Protein AF-A0AAU0HHD1-F1 (afdb_monomer)

Nearest PDB structures (foldseek):
  8s1x-assembly1_B  TM=6.106E-01  e=3.703E+00  synthetic construct
  8utk-assembly1_B  TM=4.003E-01  e=5.999E+00  synthetic construct

Radius of gyration: 14.33 Å; Cα contacts (8 Å, |Δi|>4): 40; chains: 1; bounding box: 27×38×43 Å

Mean predicted aligned error: 6.72 Å

Foldseek 3Di:
DDQDDPVRLLVCLVVQLVPDPDPVSVVLSVVCNVQVPDPPDDDDPVSSVVSSVSSVVVVVVVVVVPPPPPDD

Secondary structure (DSSP, 8-state):
-PPPPHHHHHHHHHHHHHH--SHHHHHHHHHHHHHTTSTT----HHHHHHHHHHHHHHHHHTTTT-------

Sequence (72 aa):
MTERTLDELLYHMPTVQRHASNEWVRGFAASIVRQSRRRNWNPSDKQMGTMRRLVAELFTADKEEDEIILVE

pLDDT: mean 88.34, std 16.36, range [49.16, 98.62]

Solvent-accessible surface area (backbone atoms only — not comparable to full-atom values): 4460 Å² total; per-residue (Å²): 131,84,80,82,51,71,68,61,42,61,67,44,29,64,54,48,28,71,70,40,85,48,66,66,54,21,52,50,26,49,49,51,66,60,48,65,73,42,86,92,58,73,80,52,73,68,53,49,54,51,46,53,50,54,55,50,46,57,74,53,59,52,68,79,72,62,77,76,78,82,83,129

Structure (mmCIF, N/CA/C/O backbone):
data_AF-A0AAU0HHD1-F1
#
_entry.id   AF-A0AAU0HHD1-F1
#
loop_
_atom_site.group_PDB
_atom_site.id
_atom_site.type_symbol
_atom_site.label_atom_id
_atom_site.label_alt_id
_atom_site.label_comp_id
_atom_site.label_asym_id
_atom_site.label_entity_id
_atom_site.label_seq_id
_atom_site.pdbx_PDB_ins_code
_atom_site.Cartn_x
_atom_site.Cartn_y
_atom_site.Cartn_z
_atom_site.occupancy
_atom_site.B_iso_or_equiv
_atom_site.auth_seq_id
_atom_site.auth_comp_id
_atom_site.auth_asym_id
_atom_site.auth_atom_id
_atom_site.pdbx_PDB_model_num
ATOM 1 N N . MET A 1 1 ? -10.008 -3.618 -14.166 1.00 55.50 1 MET A N 1
ATOM 2 C CA . MET A 1 1 ? -9.648 -4.501 -13.036 1.00 55.50 1 MET A CA 1
ATOM 3 C C . MET A 1 1 ? -10.128 -3.841 -11.759 1.00 55.50 1 MET A C 1
ATOM 5 O O . MET A 1 1 ? -9.994 -2.628 -11.656 1.00 55.50 1 MET A O 1
ATOM 9 N N . THR A 1 2 ? -10.748 -4.590 -10.852 1.00 75.38 2 THR A N 1
ATOM 10 C CA . THR A 1 2 ? -11.186 -4.080 -9.544 1.00 75.38 2 THR A CA 1
ATOM 11 C C . THR A 1 2 ? -9.975 -3.627 -8.727 1.00 75.38 2 THR A C 1
ATOM 13 O O . THR A 1 2 ? -8.924 -4.266 -8.774 1.00 75.38 2 THR A O 1
ATOM 16 N N . GLU A 1 3 ? -10.088 -2.504 -8.016 1.00 83.75 3 GLU A N 1
ATOM 17 C CA . GLU A 1 3 ? -9.017 -2.051 -7.124 1.00 83.75 3 GLU A CA 1
ATOM 18 C C . GLU A 1 3 ? -8.830 -3.044 -5.969 1.00 83.75 3 GLU A C 1
ATOM 20 O O . GLU A 1 3 ? -9.814 -3.536 -5.418 1.00 83.75 3 GLU A O 1
ATOM 25 N N . ARG A 1 4 ? -7.574 -3.315 -5.582 1.00 90.62 4 ARG A N 1
ATOM 26 C CA . ARG A 1 4 ? -7.283 -4.163 -4.416 1.00 90.62 4 ARG A CA 1
ATOM 27 C C . ARG A 1 4 ? -7.857 -3.543 -3.141 1.00 90.62 4 ARG A C 1
ATOM 29 O O . ARG A 1 4 ? -7.705 -2.337 -2.897 1.00 90.62 4 ARG A O 1
ATOM 36 N N . THR A 1 5 ? -8.475 -4.393 -2.337 1.00 96.38 5 THR A N 1
ATOM 37 C CA . THR A 1 5 ? -9.013 -4.100 -1.006 1.00 96.38 5 THR A CA 1
ATOM 38 C C . THR A 1 5 ? -7.895 -3.804 -0.003 1.00 96.38 5 THR A C 1
ATOM 40 O O . THR A 1 5 ? -6.730 -4.136 -0.227 1.00 96.38 5 THR A O 1
ATOM 43 N N . LEU A 1 6 ? -8.234 -3.184 1.132 1.00 96.50 6 LEU A N 1
ATOM 44 C CA . LEU A 1 6 ? -7.256 -2.923 2.194 1.00 96.50 6 LEU A CA 1
ATOM 45 C C . LEU A 1 6 ? -6.613 -4.221 2.709 1.00 96.50 6 LEU A C 1
ATOM 47 O O . LEU A 1 6 ? -5.399 -4.254 2.890 1.00 96.50 6 LEU A O 1
ATOM 51 N N . ASP A 1 7 ? -7.398 -5.280 2.898 1.00 97.19 7 ASP A N 1
ATOM 52 C CA . ASP A 1 7 ? -6.905 -6.554 3.431 1.00 97.19 7 ASP A CA 1
ATOM 53 C C . ASP A 1 7 ? -5.892 -7.214 2.490 1.00 97.19 7 ASP A C 1
ATOM 55 O O . ASP A 1 7 ? -4.820 -7.631 2.932 1.00 97.19 7 ASP A O 1
ATOM 59 N N . GLU A 1 8 ? -6.167 -7.220 1.182 1.00 97.00 8 GLU A N 1
ATOM 60 C CA . GLU A 1 8 ? -5.220 -7.705 0.170 1.00 97.00 8 GLU A CA 1
ATOM 61 C C . GLU A 1 8 ? -3.926 -6.887 0.177 1.00 97.00 8 GLU A C 1
ATOM 63 O O . GLU A 1 8 ? -2.825 -7.434 0.108 1.00 97.00 8 GLU A O 1
ATOM 68 N N . LEU A 1 9 ? -4.032 -5.562 0.292 1.00 98.06 9 LEU A N 1
ATOM 69 C CA . LEU A 1 9 ? -2.849 -4.713 0.352 1.00 98.06 9 LEU A CA 1
ATOM 70 C C . LEU A 1 9 ? -2.026 -5.003 1.609 1.00 98.06 9 LEU A C 1
ATOM 72 O O . LEU A 1 9 ? -0.816 -5.199 1.506 1.00 98.06 9 LEU A O 1
ATOM 76 N N . LEU A 1 10 ? -2.665 -5.074 2.780 1.00 98.19 10 LEU A N 1
ATOM 77 C CA . LEU A 1 10 ? -2.004 -5.381 4.050 1.00 98.19 10 LEU A CA 1
ATOM 78 C C . LEU A 1 10 ? -1.339 -6.755 4.045 1.00 98.19 10 LEU A C 1
ATOM 80 O O . LEU A 1 10 ? -0.241 -6.885 4.590 1.00 98.19 10 LEU A O 1
ATOM 84 N N . TYR A 1 11 ? -1.964 -7.743 3.405 1.00 97.94 11 TYR A N 1
ATOM 85 C CA . TYR A 1 11 ? -1.391 -9.070 3.217 1.00 97.94 11 TYR A CA 1
ATOM 86 C C . TYR A 1 11 ? -0.048 -9.015 2.469 1.00 97.94 11 TYR A C 1
ATOM 88 O O . TYR A 1 11 ? 0.902 -9.694 2.861 1.00 97.94 11 TYR A O 1
ATOM 96 N N . HIS A 1 12 ? 0.077 -8.153 1.454 1.00 97.75 12 HIS A N 1
ATOM 97 C CA . HIS A 1 12 ? 1.293 -8.035 0.643 1.00 97.75 12 HIS A CA 1
ATOM 98 C C . HIS A 1 12 ? 2.351 -7.063 1.189 1.00 97.75 12 HIS A C 1
ATOM 100 O O . HIS A 1 12 ? 3.522 -7.176 0.819 1.00 97.75 12 HIS A O 1
ATOM 106 N N . MET A 1 13 ? 2.005 -6.128 2.080 1.00 98.06 13 MET A N 1
ATOM 107 C CA . MET A 1 13 ? 2.974 -5.145 2.599 1.00 98.06 13 MET A CA 1
ATOM 108 C C . MET A 1 13 ? 4.228 -5.757 3.261 1.00 98.06 13 MET A C 1
ATOM 110 O O . MET A 1 13 ? 5.311 -5.201 3.063 1.00 98.06 13 MET A O 1
ATOM 114 N N . PRO A 1 14 ? 4.166 -6.883 4.005 1.00 98.25 14 PRO A N 1
ATOM 115 C CA . PRO A 1 14 ? 5.371 -7.559 4.487 1.00 98.25 14 PRO A CA 1
ATOM 116 C C . PRO A 1 14 ? 6.299 -8.018 3.356 1.00 98.25 14 PRO A C 1
ATOM 118 O O . PRO A 1 14 ? 7.517 -7.929 3.499 1.00 98.25 14 PRO A O 1
ATOM 121 N N . THR A 1 15 ? 5.747 -8.475 2.229 1.00 97.62 15 THR A N 1
ATOM 122 C CA . THR A 1 15 ? 6.525 -8.853 1.040 1.00 97.62 15 THR A CA 1
ATOM 123 C C . THR A 1 15 ? 7.156 -7.620 0.402 1.00 97.62 15 THR A C 1
ATOM 125 O O . THR A 1 15 ? 8.367 -7.613 0.193 1.00 97.62 15 THR A O 1
ATOM 128 N N . VAL A 1 16 ? 6.394 -6.532 0.223 1.00 97.00 16 VAL A N 1
ATOM 129 C CA . VAL A 1 16 ? 6.939 -5.237 -0.235 1.00 97.00 16 VAL A CA 1
ATOM 130 C C . VAL A 1 16 ? 8.137 -4.828 0.626 1.00 97.00 16 VAL A C 1
ATOM 132 O O . VAL A 1 16 ? 9.199 -4.510 0.103 1.00 97.00 16 VAL A O 1
ATOM 135 N N . GLN A 1 17 ? 8.008 -4.890 1.954 1.00 97.50 17 GLN A N 1
ATOM 136 C CA . GLN A 1 17 ? 9.091 -4.538 2.873 1.00 97.50 17 GLN A CA 1
ATOM 137 C C . GLN A 1 17 ? 10.343 -5.413 2.688 1.00 97.50 17 GLN A C 1
ATOM 139 O O . GLN A 1 17 ? 11.462 -4.904 2.777 1.00 97.50 17 GLN A O 1
ATOM 144 N N . ARG A 1 18 ? 10.173 -6.727 2.491 1.00 96.44 18 ARG A N 1
ATOM 145 C CA . ARG A 1 18 ? 11.291 -7.674 2.345 1.00 96.44 18 ARG A CA 1
ATOM 146 C C . ARG A 1 18 ? 12.053 -7.457 1.039 1.00 96.44 18 ARG A C 1
ATOM 148 O O . ARG A 1 18 ? 13.280 -7.427 1.078 1.00 96.44 18 ARG A O 1
ATOM 155 N N . HIS A 1 19 ? 11.330 -7.253 -0.062 1.00 94.06 19 HIS A N 1
ATOM 156 C CA . HIS A 1 19 ? 11.893 -7.145 -1.412 1.00 94.06 19 HIS A CA 1
ATOM 157 C C . HIS A 1 19 ? 12.288 -5.713 -1.812 1.00 94.06 19 HIS A C 1
ATOM 159 O O . HIS A 1 19 ? 12.971 -5.519 -2.812 1.00 94.06 19 HIS A O 1
ATOM 165 N N . ALA A 1 20 ? 11.911 -4.693 -1.035 1.00 94.25 20 ALA A N 1
ATOM 166 C CA . ALA A 1 20 ? 12.240 -3.303 -1.340 1.00 94.25 20 ALA A CA 1
ATOM 167 C C . ALA A 1 20 ? 13.756 -3.029 -1.327 1.00 94.25 20 ALA A C 1
ATOM 169 O O . ALA A 1 20 ? 14.380 -2.967 -0.266 1.00 94.25 20 ALA A O 1
ATOM 170 N N . SER A 1 21 ? 14.343 -2.760 -2.493 1.00 90.25 21 SER A N 1
ATOM 171 C CA . SER A 1 21 ? 15.713 -2.234 -2.612 1.00 90.25 21 SER A CA 1
ATOM 172 C C . SER A 1 21 ? 15.821 -0.782 -2.125 1.00 90.25 21 SER A C 1
ATOM 174 O O . SER A 1 21 ? 16.840 -0.377 -1.573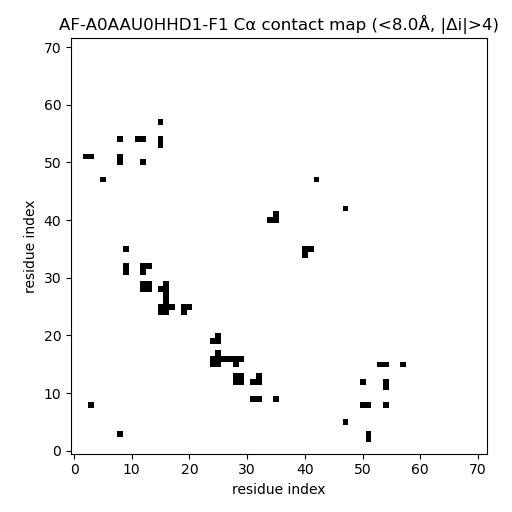 1.00 90.25 21 SER A O 1
ATOM 176 N N . ASN A 1 22 ? 14.742 -0.011 -2.267 1.00 94.12 22 ASN A N 1
ATOM 177 C CA . ASN A 1 22 ? 14.651 1.377 -1.830 1.00 94.12 22 ASN A CA 1
ATOM 178 C C . ASN A 1 22 ? 14.319 1.478 -0.325 1.00 94.12 22 ASN A C 1
ATOM 180 O O . ASN A 1 22 ? 13.287 0.976 0.134 1.00 94.12 22 ASN A O 1
ATOM 184 N N . GLU A 1 23 ? 15.163 2.181 0.438 1.00 96.69 23 GLU A N 1
ATOM 185 C CA . GLU A 1 23 ? 15.001 2.385 1.885 1.00 96.69 23 GLU A CA 1
ATOM 186 C C . GLU A 1 23 ? 13.679 3.074 2.251 1.00 96.69 23 GLU A C 1
ATOM 188 O O . GLU A 1 23 ? 13.017 2.676 3.213 1.00 96.69 23 GLU A O 1
ATOM 193 N N . TRP A 1 24 ? 13.237 4.050 1.454 1.00 97.81 24 TRP A N 1
ATOM 194 C CA . TRP A 1 24 ? 11.959 4.722 1.671 1.00 97.81 24 TRP A CA 1
ATOM 195 C C . TRP A 1 24 ? 10.787 3.745 1.546 1.00 97.81 24 TRP A C 1
ATOM 197 O O . TRP A 1 24 ? 9.903 3.733 2.404 1.00 97.81 24 TRP A O 1
ATOM 207 N N . VAL A 1 25 ? 10.799 2.883 0.524 1.00 97.94 25 VAL A N 1
ATOM 208 C CA . VAL A 1 25 ? 9.751 1.867 0.320 1.00 97.94 25 VAL A CA 1
ATOM 209 C C . VAL A 1 25 ? 9.739 0.882 1.488 1.00 97.94 25 VAL A C 1
ATOM 211 O O . VAL A 1 25 ? 8.677 0.595 2.047 1.00 97.94 25 VAL A O 1
ATOM 214 N N . ARG A 1 26 ? 10.921 0.420 1.910 1.00 98.31 26 ARG A N 1
ATOM 215 C CA . ARG A 1 26 ? 11.084 -0.474 3.062 1.00 98.31 26 ARG A CA 1
ATOM 216 C C . ARG A 1 26 ? 10.525 0.151 4.343 1.00 98.31 26 ARG A C 1
ATOM 218 O O . ARG A 1 26 ? 9.755 -0.499 5.054 1.00 98.31 26 ARG A O 1
ATOM 225 N N . GLY A 1 27 ? 10.867 1.409 4.622 1.00 98.50 27 GLY A N 1
ATOM 226 C CA . GLY A 1 27 ? 10.391 2.150 5.792 1.00 98.50 27 GLY A CA 1
ATOM 227 C C . GLY A 1 27 ? 8.884 2.414 5.759 1.00 98.50 27 GLY A C 1
ATOM 228 O O . GLY A 1 27 ? 8.193 2.213 6.763 1.00 98.50 27 GLY A O 1
ATOM 229 N N . PHE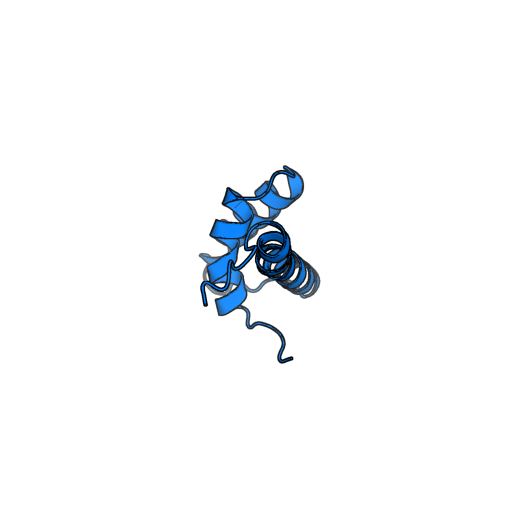 A 1 28 ? 8.348 2.795 4.596 1.00 98.56 28 PHE A N 1
ATOM 230 C CA . PHE A 1 28 ? 6.911 2.974 4.395 1.00 98.56 28 PHE A CA 1
ATOM 231 C C . PHE A 1 28 ? 6.148 1.670 4.658 1.00 98.56 28 PHE A C 1
ATOM 233 O O . PHE A 1 28 ? 5.207 1.657 5.454 1.00 98.56 28 PHE A O 1
ATOM 240 N N . ALA A 1 29 ? 6.586 0.563 4.055 1.00 98.56 29 ALA A N 1
ATOM 241 C CA . ALA A 1 29 ? 5.946 -0.735 4.220 1.00 98.56 29 ALA A CA 1
ATOM 242 C C . ALA A 1 29 ? 5.984 -1.226 5.674 1.00 98.56 29 ALA A C 1
ATOM 244 O O . ALA A 1 29 ? 4.946 -1.609 6.218 1.00 98.56 29 ALA A O 1
ATOM 245 N N . ALA A 1 30 ? 7.137 -1.108 6.341 1.00 98.62 30 ALA A N 1
ATOM 246 C CA . ALA A 1 30 ? 7.275 -1.431 7.760 1.00 98.62 30 ALA A CA 1
ATOM 247 C C . ALA A 1 30 ? 6.328 -0.599 8.643 1.00 98.62 30 ALA A C 1
ATOM 249 O O . ALA A 1 30 ? 5.715 -1.115 9.582 1.00 98.62 30 ALA A O 1
ATOM 250 N N . SER A 1 31 ? 6.174 0.689 8.325 1.00 98.56 31 SER A N 1
ATOM 251 C CA . SER A 1 31 ? 5.263 1.588 9.030 1.00 98.56 31 SER A CA 1
ATOM 252 C C . SER A 1 31 ? 3.803 1.150 8.889 1.00 98.56 31 SER A C 1
ATOM 254 O O . SER A 1 31 ? 3.099 1.080 9.898 1.00 98.56 31 SER A O 1
ATOM 256 N N . ILE A 1 32 ? 3.362 0.783 7.680 1.00 98.62 32 ILE A N 1
ATOM 257 C CA . ILE A 1 32 ? 2.007 0.264 7.442 1.00 98.62 32 ILE A CA 1
ATOM 258 C C . ILE A 1 32 ? 1.774 -1.036 8.216 1.00 98.62 32 ILE A C 1
ATOM 260 O O . ILE A 1 32 ? 0.804 -1.119 8.967 1.00 98.62 32 ILE A O 1
ATOM 264 N N . VAL A 1 33 ? 2.688 -2.009 8.118 1.00 98.25 33 VAL A N 1
ATOM 265 C CA . VAL A 1 33 ? 2.587 -3.300 8.829 1.00 98.25 33 VAL A CA 1
ATOM 266 C C . VAL A 1 33 ? 2.498 -3.107 10.345 1.00 98.25 33 VAL A C 1
ATOM 268 O O . VAL A 1 33 ? 1.775 -3.826 11.036 1.00 98.25 33 VAL A O 1
ATOM 271 N N . ARG A 1 34 ? 3.236 -2.135 10.891 1.00 98.38 34 ARG A N 1
ATOM 272 C CA . ARG A 1 34 ? 3.200 -1.835 12.324 1.00 98.38 34 ARG A CA 1
ATOM 273 C C . ARG A 1 34 ? 1.898 -1.153 12.730 1.00 98.38 34 ARG A C 1
ATOM 275 O O . ARG A 1 34 ? 1.346 -1.472 13.783 1.00 98.38 34 ARG A O 1
ATOM 282 N N . GLN A 1 35 ? 1.446 -0.177 11.947 1.00 98.19 35 GLN A N 1
ATOM 283 C CA . GLN A 1 35 ? 0.274 0.626 12.282 1.00 98.19 35 GLN A CA 1
ATOM 284 C C . GLN A 1 35 ? -1.036 -0.139 12.092 1.00 98.19 35 GLN A C 1
ATOM 286 O O . GLN A 1 35 ? -1.935 0.046 12.909 1.00 98.19 35 GLN A O 1
ATOM 291 N N . SER A 1 36 ? -1.116 -1.042 11.112 1.00 97.62 36 SER A N 1
ATOM 292 C CA . SER A 1 36 ? -2.323 -1.826 10.821 1.00 97.62 36 SER A CA 1
ATOM 293 C C . SER A 1 36 ? -2.785 -2.730 11.960 1.00 97.62 36 SER A C 1
ATOM 295 O O . SER A 1 36 ? -3.944 -3.119 12.015 1.00 97.62 36 SER A O 1
ATOM 297 N N . ARG A 1 37 ? -1.905 -3.013 12.924 1.00 96.62 37 ARG A N 1
ATOM 298 C CA . ARG A 1 37 ? -2.231 -3.773 14.139 1.00 96.62 37 ARG A CA 1
ATOM 299 C C . ARG A 1 37 ? -2.986 -2.956 15.189 1.00 9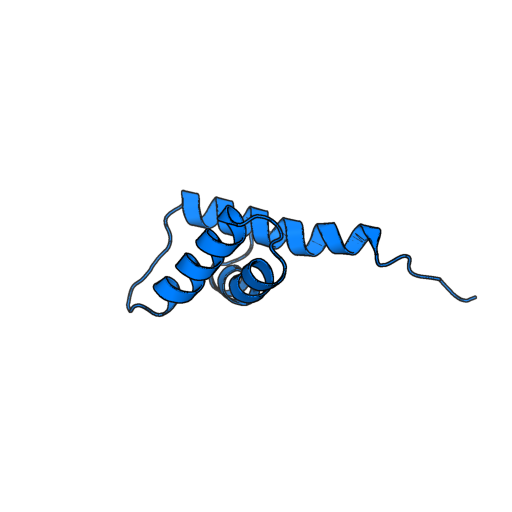6.62 37 ARG A C 1
ATOM 301 O O . ARG A 1 37 ? -3.438 -3.514 16.186 1.00 96.62 37 ARG A O 1
ATOM 308 N N . ARG A 1 38 ? -3.064 -1.632 15.038 1.00 97.25 38 ARG A N 1
ATOM 309 C CA . ARG A 1 38 ? -3.751 -0.765 16.001 1.00 97.25 38 ARG A CA 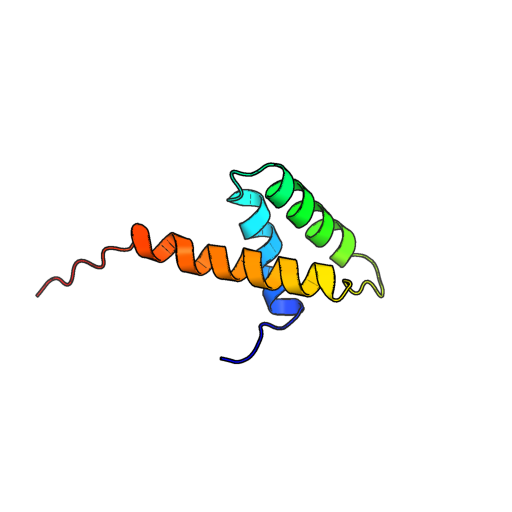1
ATOM 310 C C . ARG A 1 38 ? -5.259 -0.865 15.793 1.00 97.25 38 ARG A C 1
ATOM 312 O O . ARG A 1 38 ? -5.748 -0.800 14.670 1.00 97.25 38 ARG A O 1
ATOM 319 N N . ARG A 1 39 ? -6.003 -0.966 16.896 1.00 95.50 39 ARG A N 1
ATOM 320 C CA . ARG A 1 39 ? -7.470 -0.948 16.871 1.00 95.50 39 ARG A CA 1
ATOM 321 C C . ARG A 1 39 ? -7.968 0.324 16.176 1.00 95.50 39 ARG A C 1
ATOM 323 O O . ARG A 1 39 ? -7.482 1.410 16.481 1.00 95.50 39 ARG A O 1
ATOM 330 N N . ASN A 1 40 ? -8.953 0.172 15.290 1.00 94.31 40 ASN A N 1
ATOM 331 C CA . ASN A 1 40 ? -9.560 1.253 14.502 1.00 94.31 40 ASN A CA 1
ATOM 332 C C . ASN A 1 40 ? -8.567 2.021 13.612 1.00 94.31 40 ASN A C 1
ATOM 334 O O . ASN A 1 40 ? -8.815 3.175 13.264 1.00 94.31 40 ASN A O 1
ATOM 338 N N . TRP A 1 41 ? -7.429 1.419 13.261 1.00 97.38 41 TRP A N 1
ATOM 339 C CA . TRP A 1 41 ? -6.544 2.022 12.278 1.00 97.38 41 TRP A CA 1
ATOM 340 C C . TRP A 1 41 ? -7.152 1.921 10.883 1.00 97.38 41 TRP A C 1
ATOM 342 O O . TRP A 1 41 ? -7.611 0.859 10.471 1.00 97.38 41 TRP A O 1
ATOM 352 N N . ASN A 1 42 ? -7.092 3.028 10.153 1.00 96.69 42 ASN A N 1
ATOM 353 C CA . ASN A 1 42 ? -7.386 3.081 8.733 1.00 96.69 42 ASN A CA 1
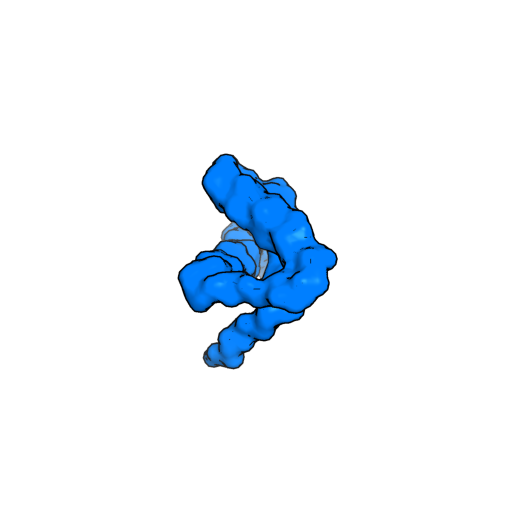ATOM 354 C C . ASN A 1 42 ? -6.308 3.942 8.063 1.00 96.69 42 ASN A C 1
ATOM 356 O O . ASN A 1 42 ? -5.966 5.002 8.602 1.00 96.69 42 ASN A O 1
ATOM 360 N N . PRO A 1 43 ? -5.746 3.525 6.920 1.00 97.75 43 PRO A N 1
ATOM 361 C CA . PRO A 1 43 ? -4.806 4.362 6.188 1.00 97.75 43 PRO A CA 1
ATOM 362 C C . PRO A 1 43 ? -5.518 5.580 5.588 1.00 97.75 43 PRO A C 1
ATOM 364 O O . PRO A 1 43 ? -6.726 5.566 5.354 1.00 97.75 43 PRO A O 1
ATOM 367 N N . SER A 1 44 ? -4.760 6.634 5.297 1.00 98.06 44 SER A N 1
ATOM 368 C CA . SER A 1 44 ? -5.251 7.735 4.464 1.00 98.06 44 SER A CA 1
ATOM 369 C C . SER A 1 44 ? -5.366 7.318 2.996 1.00 98.06 44 SER A C 1
ATOM 371 O O . SER A 1 44 ? -4.682 6.393 2.552 1.00 98.06 44 SER A O 1
ATOM 373 N N . ASP A 1 45 ? -6.139 8.060 2.204 1.00 97.38 45 ASP A N 1
ATOM 374 C CA . ASP A 1 45 ? -6.273 7.815 0.759 1.00 97.38 45 ASP A CA 1
ATOM 375 C C . ASP A 1 45 ? -4.922 7.857 0.034 1.00 97.38 45 ASP A C 1
ATOM 377 O O . ASP A 1 45 ? -4.648 7.059 -0.863 1.00 97.38 45 ASP A O 1
ATOM 381 N N . LYS A 1 46 ? -4.014 8.735 0.480 1.00 97.50 46 LYS A N 1
ATOM 382 C CA . LYS A 1 46 ? -2.644 8.789 -0.042 1.00 97.50 46 LYS A CA 1
ATOM 383 C C . LYS A 1 46 ? -1.867 7.515 0.286 1.00 97.50 46 LYS A C 1
ATOM 385 O O . LYS A 1 46 ? -1.173 6.987 -0.577 1.00 97.50 46 LYS A O 1
ATOM 390 N N . GLN A 1 47 ? -1.969 7.019 1.520 1.00 98.31 47 GLN A N 1
ATOM 391 C CA . GLN A 1 47 ? -1.336 5.755 1.903 1.00 98.31 47 GLN A CA 1
ATOM 392 C C . GLN A 1 47 ? -1.916 4.591 1.099 1.00 98.31 47 GLN A C 1
ATOM 394 O O . GLN A 1 47 ? -1.148 3.773 0.605 1.00 98.31 47 GLN A O 1
ATOM 399 N N . MET A 1 48 ? -3.235 4.564 0.904 1.00 98.19 48 MET A N 1
ATOM 400 C CA . MET A 1 48 ? -3.928 3.574 0.084 1.00 98.19 48 MET A CA 1
ATOM 401 C C . MET A 1 48 ? -3.408 3.562 -1.361 1.00 98.19 48 MET A C 1
ATOM 403 O O . MET A 1 48 ? -3.029 2.508 -1.869 1.00 98.19 48 MET A O 1
ATOM 407 N N . GLY A 1 49 ? -3.311 4.731 -2.002 1.00 97.75 49 GLY A N 1
ATOM 408 C CA . GLY A 1 49 ? -2.762 4.858 -3.355 1.00 97.75 49 GLY A CA 1
ATOM 409 C C . GLY A 1 49 ? -1.314 4.369 -3.450 1.00 97.75 49 GLY A C 1
ATOM 410 O O . GLY A 1 49 ? -0.973 3.602 -4.351 1.00 97.75 49 GLY A O 1
ATOM 411 N N . THR A 1 50 ? -0.474 4.732 -2.476 1.00 98.12 50 THR A N 1
ATOM 412 C CA . THR A 1 50 ? 0.907 4.236 -2.401 1.00 98.12 50 THR A CA 1
ATOM 413 C C . THR A 1 50 ? 0.955 2.719 -2.218 1.00 98.12 50 THR A C 1
ATOM 415 O O . THR A 1 50 ? 1.703 2.049 -2.923 1.00 98.12 50 THR A O 1
ATOM 418 N N . MET A 1 51 ? 0.143 2.152 -1.319 1.00 98.25 51 MET A N 1
ATOM 419 C CA . MET A 1 51 ? 0.070 0.703 -1.100 1.00 98.25 51 MET A CA 1
ATOM 420 C C . MET A 1 51 ? -0.325 -0.027 -2.388 1.00 98.25 51 MET A C 1
ATOM 422 O O . MET A 1 51 ? 0.337 -0.989 -2.770 1.00 98.25 51 MET A O 1
ATOM 426 N N . ARG A 1 52 ? -1.346 0.460 -3.106 1.00 97.31 52 ARG A N 1
ATOM 427 C CA . ARG A 1 52 ? -1.772 -0.123 -4.389 1.00 97.31 52 ARG A CA 1
ATOM 428 C C . ARG A 1 52 ? -0.650 -0.139 -5.413 1.00 97.31 52 ARG A C 1
ATOM 430 O O . ARG A 1 52 ? -0.438 -1.176 -6.039 1.00 97.31 52 ARG A O 1
ATOM 437 N N . ARG A 1 53 ? 0.075 0.975 -5.550 1.00 96.12 53 ARG A N 1
ATOM 438 C CA . ARG A 1 53 ? 1.220 1.081 -6.458 1.00 96.12 53 ARG A CA 1
ATOM 439 C C . ARG A 1 53 ? 2.313 0.074 -6.103 1.00 96.12 53 ARG A C 1
ATOM 441 O O . ARG A 1 53 ? 2.699 -0.705 -6.961 1.00 96.12 53 ARG A O 1
ATOM 448 N N . LEU A 1 54 ? 2.760 0.050 -4.849 1.00 96.19 54 LEU A N 1
ATOM 449 C CA . LEU A 1 54 ? 3.848 -0.834 -4.416 1.00 96.19 54 LEU A CA 1
ATOM 450 C C . LEU A 1 54 ? 3.488 -2.315 -4.576 1.00 96.19 54 LEU A C 1
ATOM 452 O O . LEU A 1 54 ? 4.303 -3.116 -5.019 1.00 96.19 54 LEU A O 1
ATOM 456 N N . VAL A 1 55 ? 2.246 -2.685 -4.257 1.00 95.62 55 VAL A N 1
ATOM 457 C CA . VAL A 1 55 ? 1.779 -4.059 -4.461 1.00 95.62 55 VAL A CA 1
ATOM 458 C C . VAL A 1 55 ? 1.629 -4.364 -5.954 1.00 95.62 55 VAL A C 1
ATOM 460 O O . VAL A 1 55 ? 1.876 -5.488 -6.359 1.00 95.62 55 VAL A O 1
ATOM 463 N N . ALA A 1 56 ? 1.247 -3.406 -6.805 1.00 93.62 56 ALA A N 1
ATOM 464 C CA . ALA A 1 56 ? 1.234 -3.619 -8.256 1.00 93.62 56 ALA A CA 1
ATOM 465 C C . ALA A 1 56 ? 2.644 -3.835 -8.827 1.00 93.62 56 ALA A C 1
ATOM 467 O O . ALA A 1 56 ? 2.813 -4.703 -9.680 1.00 93.62 56 ALA A O 1
ATOM 468 N N . GLU A 1 57 ? 3.638 -3.101 -8.322 1.00 91.94 57 GLU A N 1
ATOM 469 C CA . GLU A 1 57 ? 5.046 -3.262 -8.700 1.00 91.94 57 GLU A CA 1
ATOM 470 C C . GLU A 1 57 ? 5.570 -4.669 -8.363 1.00 91.94 57 GLU A C 1
ATOM 472 O O . GLU A 1 57 ? 6.260 -5.240 -9.200 1.00 91.94 57 GLU A O 1
ATOM 477 N N . LEU A 1 58 ? 5.161 -5.283 -7.238 1.00 89.50 58 LEU A N 1
ATOM 478 C CA . LEU A 1 58 ? 5.522 -6.679 -6.920 1.00 89.50 58 LEU A CA 1
ATOM 479 C C . LEU A 1 58 ? 5.164 -7.652 -8.053 1.00 89.50 58 LEU A C 1
ATOM 481 O O . LEU A 1 58 ? 6.012 -8.403 -8.502 1.00 89.50 58 LEU A O 1
ATOM 485 N N . PHE A 1 59 ? 3.934 -7.588 -8.565 1.00 86.00 59 PHE A N 1
ATOM 486 C CA . PHE A 1 59 ? 3.466 -8.492 -9.628 1.00 86.00 59 PHE A CA 1
ATOM 487 C C . PHE A 1 59 ? 3.869 -8.054 -11.042 1.00 86.00 59 PHE A C 1
ATOM 489 O O . PHE A 1 59 ? 3.490 -8.691 -12.025 1.00 86.00 59 PHE A O 1
ATOM 496 N N . THR A 1 60 ? 4.555 -6.918 -11.162 1.00 82.50 60 THR A N 1
ATOM 497 C CA . THR A 1 60 ? 5.096 -6.447 -12.442 1.00 82.50 60 THR A CA 1
ATOM 498 C C . THR A 1 60 ? 6.582 -6.776 -12.548 1.00 82.50 60 THR A C 1
ATOM 500 O O . THR A 1 60 ? 7.034 -7.069 -13.647 1.00 82.50 60 THR A O 1
ATOM 503 N N . ALA A 1 61 ? 7.309 -6.787 -11.425 1.00 62.34 61 ALA A N 1
ATOM 504 C CA . ALA A 1 61 ? 8.716 -7.177 -11.363 1.00 62.34 61 ALA A CA 1
ATOM 505 C C . ALA A 1 61 ? 8.941 -8.649 -11.760 1.00 62.34 61 ALA A C 1
ATOM 507 O O . ALA A 1 61 ? 9.890 -8.935 -12.479 1.00 62.34 61 ALA A O 1
ATOM 508 N N . ASP A 1 62 ? 8.021 -9.555 -11.406 1.00 53.72 62 ASP A N 1
ATOM 509 C CA . ASP A 1 62 ? 8.122 -10.983 -11.763 1.00 53.72 62 ASP A CA 1
ATOM 510 C C . ASP A 1 62 ? 8.003 -11.258 -13.280 1.00 53.72 62 ASP A C 1
ATOM 512 O O . ASP A 1 62 ? 8.368 -12.331 -13.750 1.00 53.72 62 ASP A O 1
ATOM 516 N N . LYS A 1 63 ? 7.541 -10.292 -14.092 1.00 51.44 63 LYS A N 1
ATOM 517 C CA . LYS A 1 63 ? 7.441 -10.483 -15.553 1.00 51.44 63 LYS A CA 1
ATOM 518 C C . LYS A 1 63 ? 8.786 -10.496 -16.282 1.00 51.44 63 LYS A C 1
ATOM 520 O O . LYS A 1 63 ? 8.802 -10.870 -17.450 1.00 51.44 63 LYS A O 1
ATOM 525 N N . GLU A 1 64 ? 9.872 -10.065 -15.645 1.00 50.00 64 GLU A N 1
ATOM 526 C CA . GLU A 1 64 ? 11.211 -10.115 -16.250 1.00 50.00 64 GLU A CA 1
ATOM 527 C C . GLU A 1 64 ? 11.988 -11.390 -15.880 1.00 50.00 64 GLU A C 1
ATOM 529 O O . GLU A 1 64 ? 12.913 -11.744 -16.606 1.00 50.00 64 GLU A O 1
ATOM 534 N N . GLU A 1 65 ? 11.605 -12.111 -14.816 1.00 51.12 65 GLU A N 1
ATOM 535 C CA . GLU A 1 65 ? 12.306 -13.332 -14.371 1.00 51.12 65 GLU A CA 1
ATOM 536 C C . GLU A 1 65 ? 11.569 -14.640 -14.721 1.00 51.12 65 GLU A C 1
ATOM 538 O O . GLU A 1 65 ? 12.222 -15.670 -14.892 1.00 51.12 65 GLU A O 1
ATOM 543 N N . ASP A 1 66 ? 10.247 -14.616 -14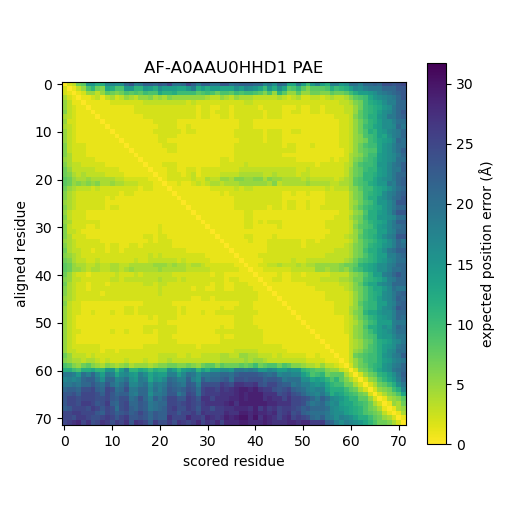.929 1.00 49.16 66 ASP A N 1
ATOM 544 C CA . ASP A 1 66 ? 9.482 -15.781 -15.397 1.00 49.16 66 ASP A CA 1
ATOM 545 C C . ASP A 1 66 ? 9.454 -15.861 -16.939 1.00 49.16 66 ASP A C 1
ATOM 547 O O . ASP A 1 66 ? 8.406 -15.729 -17.584 1.00 49.16 66 ASP A O 1
ATOM 551 N N . GLU A 1 67 ? 10.609 -16.109 -17.566 1.00 49.22 67 GLU A N 1
ATOM 552 C CA . GLU A 1 67 ? 10.633 -16.661 -18.926 1.00 49.22 67 GLU A CA 1
ATOM 553 C C . GLU A 1 67 ? 10.091 -18.099 -18.850 1.00 49.22 67 GLU A C 1
ATOM 555 O O . GLU A 1 67 ? 10.806 -19.063 -18.575 1.00 49.22 67 GLU A O 1
ATOM 560 N N . ILE A 1 68 ? 8.773 -18.241 -19.014 1.00 58.34 68 ILE A N 1
ATOM 561 C CA . ILE A 1 68 ? 8.094 -19.536 -19.072 1.00 58.34 68 ILE A CA 1
ATOM 562 C C 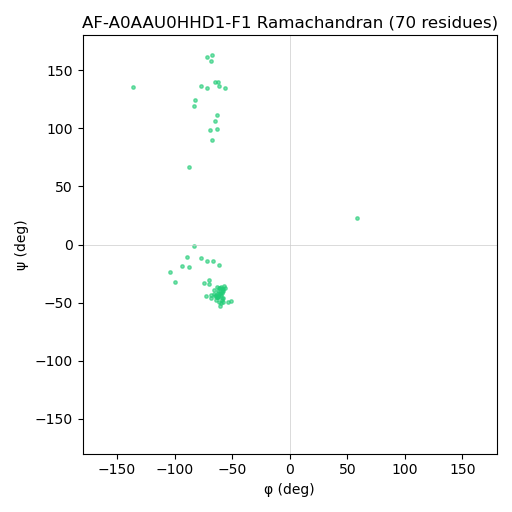. ILE A 1 68 ? 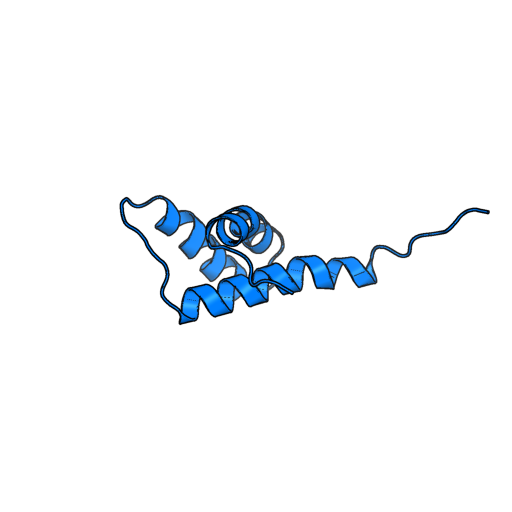8.625 -20.282 -20.301 1.00 58.34 68 ILE A C 1
ATOM 564 O O . ILE A 1 68 ? 8.175 -20.050 -21.425 1.00 58.34 68 ILE A O 1
ATOM 568 N N . ILE A 1 69 ? 9.571 -21.199 -20.093 1.00 56.66 69 ILE A N 1
ATOM 569 C CA . ILE A 1 69 ? 9.981 -22.158 -21.119 1.00 56.66 69 ILE A CA 1
ATOM 570 C C . ILE A 1 69 ? 8.812 -23.128 -21.313 1.00 56.66 69 ILE A C 1
ATOM 572 O O . ILE A 1 69 ? 8.616 -24.063 -20.535 1.00 56.66 69 ILE A O 1
ATOM 576 N N . LEU A 1 70 ? 8.012 -22.891 -22.352 1.00 56.78 70 LEU A N 1
ATOM 577 C CA . LEU A 1 70 ? 7.101 -23.898 -22.885 1.00 56.78 70 LEU A CA 1
ATOM 578 C C . LEU A 1 70 ? 7.957 -25.036 -23.451 1.00 56.78 70 LEU A C 1
ATOM 580 O O . LEU A 1 70 ? 8.606 -24.873 -24.482 1.00 56.78 70 LEU A O 1
ATOM 584 N N . VAL A 1 71 ? 7.992 -26.169 -22.752 1.00 60.59 71 VAL A N 1
ATOM 585 C CA . VAL A 1 71 ? 8.491 -27.425 -23.317 1.00 60.59 71 VAL A CA 1
ATOM 586 C C . VAL A 1 71 ? 7.353 -28.078 -24.100 1.00 60.59 71 VAL A C 1
ATOM 588 O O . VAL A 1 71 ? 6.289 -28.343 -23.539 1.00 60.59 71 VAL A O 1
ATOM 591 N N . GLU A 1 72 ? 7.573 -28.258 -25.402 1.00 56.62 72 GLU A N 1
ATOM 592 C CA . GLU A 1 72 ? 6.711 -29.009 -26.327 1.00 56.62 72 GLU A CA 1
ATOM 593 C C . GLU A 1 72 ? 7.100 -30.494 -26.347 1.00 56.62 72 GLU A C 1
ATOM 595 O O . GLU A 1 72 ? 8.318 -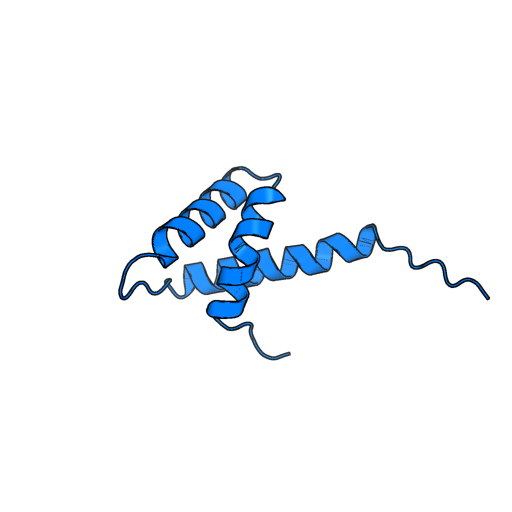30.789 -26.272 1.00 56.62 72 GLU A O 1
#